Protein AF-A0A1E3SSI9-F1 (afdb_monomer)

Secondary structure (DSSP, 8-state):
--GGG-HHHHHHHHHHHHHHHHHHHHHHHHHHHHHTT-SSEEEEEPTTT-TTEEEEEETTEEEEEEEEETTEEEEEETT-SS-SEEESSHHHHHHHHHHHHHHHHHTT-

Foldseek 3Di:
DPPPDDVVVVVVVVVVVVVVVVVQVVQLVVQLVVLQCDQAWDWDARPVGDPFKIFIDGHSHTQFMWGDDPQWIFTDGPPDPGTLDIGNDPVVSSVSSVVVSVVVVVVPD

Organism: NCBI:txid243061

Radius of gyration: 17.07 Å; Cα contacts (8 Å, |Δi|>4): 163; chains: 1; bounding box: 33×29×57 Å

Nearest PDB structures (foldseek):
  7p0a-assembly1_A  TM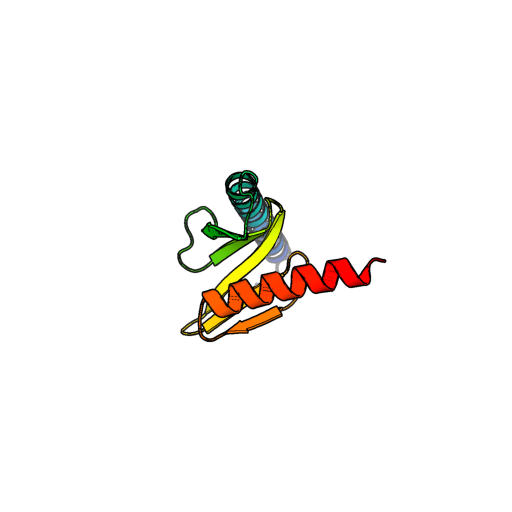=3.088E-01  e=2.433E+00  Mus musculus
  8d5q-assembly1_C  TM=2.724E-01  e=3.159E+00  Mus musculus
  2clz-assembly1_A  TM=3.910E-01  e=8.406E+00  Mus musculus
  3ws3-assembly1_A  TM=3.085E-01  e=5.324E+00  Mus musculus
  6gb6-assembly1_A  TM=2.987E-01  e=4.672E+00  Mus musculus

Structure (mmCIF, N/CA/C/O backbone):
data_AF-A0A1E3SSI9-F1
#
_entry.id   AF-A0A1E3SSI9-F1
#
loop_
_atom_site.group_PDB
_atom_site.id
_atom_site.type_symbol
_atom_site.label_atom_id
_atom_site.label_alt_id
_atom_site.label_comp_id
_atom_site.label_asym_id
_atom_site.label_entity_id
_atom_site.label_seq_id
_atom_site.pdbx_PDB_ins_code
_atom_site.Cartn_x
_atom_site.Cartn_y
_atom_site.Cartn_z
_atom_site.occupancy
_atom_site.B_iso_or_equiv
_atom_site.auth_seq_id
_atom_site.auth_comp_id
_atom_site.auth_asym_id
_atom_site.auth_atom_id
_atom_site.pdbx_PDB_model_num
ATOM 1 N N . MET A 1 1 ? 23.805 -14.390 -35.482 1.00 47.72 1 MET A N 1
ATOM 2 C CA . MET A 1 1 ? 24.040 -13.303 -34.511 1.00 47.72 1 MET A CA 1
ATOM 3 C C . MET A 1 1 ? 22.878 -13.283 -33.541 1.00 47.72 1 MET A C 1
ATOM 5 O 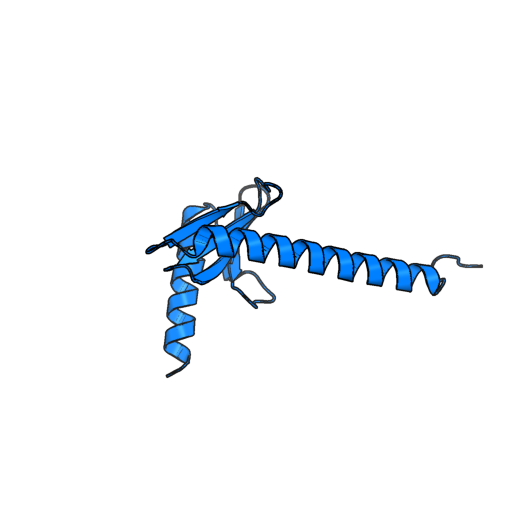O . MET A 1 1 ? 21.742 -13.186 -33.984 1.00 47.72 1 MET A O 1
ATOM 9 N N . ASP A 1 2 ? 23.161 -13.471 -32.257 1.00 48.50 2 ASP A N 1
ATOM 10 C CA . ASP A 1 2 ? 22.158 -13.524 -31.195 1.00 48.50 2 ASP A CA 1
ATOM 11 C C . ASP A 1 2 ? 21.794 -12.086 -30.791 1.00 48.50 2 ASP A C 1
ATOM 13 O O . ASP A 1 2 ? 22.513 -11.424 -30.049 1.00 48.50 2 ASP A O 1
ATOM 17 N N . THR A 1 3 ? 20.698 -11.562 -31.338 1.00 51.16 3 THR A N 1
ATOM 18 C CA . THR A 1 3 ? 20.188 -10.195 -31.105 1.00 51.16 3 THR A CA 1
ATOM 19 C C . THR A 1 3 ? 19.618 -9.986 -29.695 1.00 51.16 3 THR A C 1
ATOM 21 O O . THR A 1 3 ? 19.043 -8.943 -29.396 1.00 51.16 3 THR A O 1
ATOM 24 N N . ARG A 1 4 ? 19.763 -10.970 -28.799 1.00 56.12 4 ARG A N 1
ATOM 25 C CA . ARG A 1 4 ? 19.177 -10.971 -27.449 1.00 56.12 4 ARG A CA 1
ATOM 26 C C . ARG A 1 4 ? 19.960 -10.155 -26.414 1.00 56.12 4 ARG A C 1
ATOM 28 O O . ARG A 1 4 ? 19.469 -10.00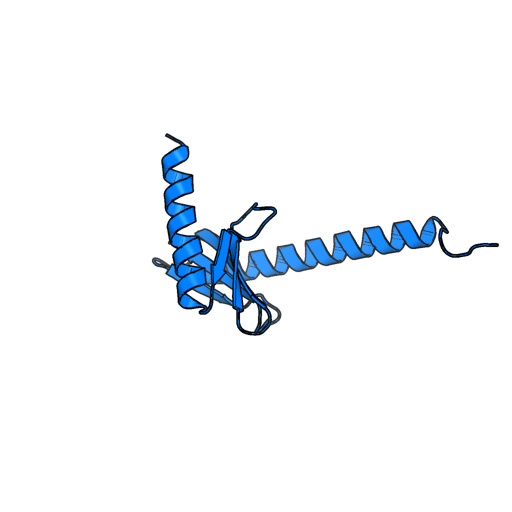4 -25.296 1.00 56.12 4 ARG A O 1
ATOM 35 N N . ARG A 1 5 ? 21.148 -9.639 -26.752 1.00 55.56 5 ARG A N 1
ATOM 36 C CA . ARG A 1 5 ? 22.009 -8.839 -25.857 1.00 55.56 5 ARG A CA 1
ATOM 37 C C . ARG A 1 5 ? 22.693 -7.686 -26.592 1.00 55.56 5 ARG A C 1
ATOM 39 O O . ARG A 1 5 ? 23.916 -7.599 -26.633 1.00 55.56 5 ARG A O 1
ATOM 46 N N . THR A 1 6 ? 21.908 -6.809 -27.202 1.00 63.22 6 THR A N 1
ATOM 47 C CA . THR A 1 6 ? 22.428 -5.509 -27.641 1.00 63.22 6 THR A CA 1
ATOM 48 C C . THR A 1 6 ? 22.410 -4.567 -26.429 1.00 63.22 6 THR A C 1
ATOM 50 O O . THR A 1 6 ? 21.372 -4.521 -25.763 1.00 63.22 6 THR A O 1
ATOM 53 N N . PRO A 1 7 ? 23.496 -3.832 -26.116 1.00 67.88 7 PRO A N 1
ATOM 54 C CA . PRO A 1 7 ? 23.558 -2.906 -24.974 1.00 67.88 7 PRO A CA 1
ATOM 55 C C . PRO A 1 7 ? 22.377 -1.920 -24.928 1.00 67.88 7 PRO A C 1
ATOM 57 O O . PRO A 1 7 ? 21.893 -1.583 -23.851 1.00 67.88 7 PRO A O 1
ATOM 60 N N . ASP A 1 8 ? 21.821 -1.567 -26.086 1.00 80.00 8 ASP A N 1
ATOM 61 C CA . ASP A 1 8 ? 20.631 -0.720 -26.209 1.00 80.00 8 ASP A CA 1
ATOM 62 C C . ASP A 1 8 ? 19.389 -1.309 -25.513 1.00 80.00 8 ASP A C 1
ATOM 64 O O . ASP A 1 8 ? 18.613 -0.581 -24.899 1.00 80.00 8 ASP A O 1
ATOM 68 N N . ILE A 1 9 ? 19.207 -2.635 -25.544 1.00 83.38 9 ILE A N 1
ATOM 69 C CA . ILE A 1 9 ? 18.076 -3.308 -24.883 1.00 83.38 9 ILE A CA 1
ATOM 70 C C . ILE A 1 9 ? 18.232 -3.248 -23.359 1.00 83.38 9 ILE A C 1
ATOM 72 O O . ILE A 1 9 ? 17.239 -3.119 -22.643 1.00 83.38 9 ILE A O 1
ATOM 76 N N . GLU A 1 10 ? 19.457 -3.362 -22.848 1.00 84.62 10 GLU A N 1
ATOM 77 C CA . GLU A 1 10 ? 19.725 -3.274 -21.409 1.00 84.62 10 GLU A CA 1
ATOM 78 C C . GLU A 1 10 ? 19.504 -1.848 -20.898 1.00 84.62 10 GLU A C 1
ATOM 80 O O . GLU A 1 10 ? 18.807 -1.668 -19.900 1.00 84.62 10 GLU A O 1
ATOM 85 N N . VAL A 1 11 ? 19.969 -0.841 -21.645 1.00 87.44 11 VAL A N 1
ATOM 86 C CA . VAL A 1 11 ? 19.725 0.578 -21.342 1.00 87.44 11 VAL A CA 1
ATOM 87 C C . VAL A 1 11 ? 18.228 0.898 -21.338 1.00 87.44 11 VAL A C 1
ATOM 89 O O . VAL A 1 11 ? 17.748 1.545 -20.407 1.00 87.44 11 VAL A O 1
ATOM 92 N N . ILE A 1 12 ? 17.466 0.410 -22.325 1.00 90.00 12 ILE A N 1
ATOM 93 C CA . ILE A 1 12 ? 16.006 0.596 -22.365 1.00 90.00 12 ILE A CA 1
ATOM 94 C C . ILE A 1 12 ? 15.344 -0.058 -21.145 1.00 90.00 12 ILE A C 1
ATOM 96 O O . ILE A 1 12 ? 14.553 0.589 -20.463 1.00 90.00 12 ILE A O 1
ATOM 100 N N . LYS A 1 13 ? 15.699 -1.305 -20.811 1.00 87.75 13 LYS A N 1
ATOM 101 C CA . LYS A 1 13 ? 15.138 -2.011 -19.644 1.00 87.75 13 LYS A CA 1
ATOM 102 C C . LYS A 1 13 ? 15.444 -1.308 -18.324 1.00 87.75 13 LYS A C 1
ATOM 104 O O . LYS A 1 13 ? 14.613 -1.321 -17.412 1.00 87.75 13 LYS A O 1
ATOM 109 N N . ASP A 1 14 ? 16.630 -0.727 -18.193 1.00 90.12 14 ASP A N 1
ATOM 110 C CA . ASP A 1 14 ? 17.001 0.020 -16.997 1.00 90.12 14 ASP A CA 1
ATOM 111 C C . ASP A 1 14 ? 16.262 1.360 -16.923 1.00 90.12 14 ASP A C 1
ATOM 113 O O . ASP A 1 14 ? 15.727 1.694 -15.862 1.00 90.12 14 ASP A O 1
ATOM 117 N N . ALA A 1 15 ? 16.123 2.075 -18.042 1.00 89.88 15 ALA A N 1
ATOM 118 C CA . ALA A 1 15 ? 15.307 3.284 -18.119 1.00 89.88 15 ALA A CA 1
ATOM 119 C C . ALA A 1 15 ? 13.834 3.004 -17.770 1.00 89.88 15 ALA A C 1
ATOM 121 O O . ALA A 1 15 ? 13.243 3.722 -16.964 1.00 89.88 15 ALA A O 1
ATOM 122 N N . GLU A 1 16 ? 13.254 1.920 -18.292 1.00 89.81 16 GLU A N 1
ATOM 123 C CA . GLU A 1 16 ? 11.899 1.473 -17.950 1.00 89.81 16 GLU A CA 1
ATOM 124 C C . GLU A 1 16 ? 11.764 1.149 -16.459 1.00 89.81 16 GLU A C 1
ATOM 126 O O . GLU A 1 16 ? 10.775 1.522 -15.823 1.00 89.81 16 GLU A O 1
ATOM 131 N N . ARG A 1 17 ? 12.768 0.493 -15.863 1.00 86.25 17 ARG A N 1
ATOM 132 C CA . ARG A 1 17 ? 12.775 0.175 -14.430 1.00 86.25 17 ARG A CA 1
ATOM 133 C C . ARG A 1 17 ? 12.828 1.432 -13.569 1.00 86.25 17 ARG A C 1
ATOM 135 O O . ARG A 1 17 ? 12.131 1.493 -12.556 1.00 86.25 17 ARG A O 1
ATOM 142 N N . ILE A 1 18 ? 13.646 2.411 -13.950 1.00 90.56 18 ILE A N 1
ATOM 143 C CA . ILE A 1 18 ? 13.727 3.706 -13.266 1.00 90.56 18 ILE A CA 1
ATOM 144 C C . ILE A 1 18 ? 12.392 4.434 -13.395 1.00 90.56 18 ILE A C 1
ATOM 146 O O . ILE A 1 18 ? 11.820 4.828 -12.382 1.00 90.56 18 ILE A O 1
ATOM 150 N N . LEU A 1 19 ? 11.845 4.530 -14.608 1.00 89.69 19 LEU A N 1
ATOM 151 C CA . LEU A 1 19 ? 10.563 5.182 -14.854 1.00 89.69 19 LEU A CA 1
ATOM 152 C C . LEU A 1 19 ? 9.437 4.540 -14.037 1.00 89.69 19 LEU A C 1
ATOM 154 O O . LEU A 1 19 ? 8.630 5.243 -13.433 1.00 89.69 19 LEU A O 1
ATOM 158 N N . TYR A 1 20 ? 9.400 3.209 -13.973 1.00 82.88 20 TYR A N 1
ATOM 159 C CA . TYR A 1 20 ? 8.423 2.484 -13.168 1.00 82.88 20 TYR A CA 1
ATOM 160 C C . TYR A 1 20 ? 8.570 2.793 -11.671 1.00 82.88 20 TYR A C 1
ATOM 162 O O . TYR A 1 20 ? 7.568 3.024 -10.996 1.00 82.88 20 TYR A O 1
ATOM 170 N N . ARG A 1 21 ? 9.804 2.838 -11.152 1.00 83.56 21 ARG A N 1
ATOM 171 C CA . ARG A 1 21 ? 10.084 3.189 -9.749 1.00 83.56 21 ARG A CA 1
ATOM 172 C C . ARG A 1 21 ? 9.701 4.626 -9.419 1.00 83.56 21 ARG A C 1
ATOM 174 O O . ARG A 1 21 ? 9.077 4.854 -8.392 1.00 83.56 21 ARG A O 1
ATOM 181 N N . GLU A 1 22 ? 10.024 5.579 -10.284 1.00 88.06 22 GLU A N 1
ATOM 182 C CA . GLU A 1 22 ? 9.683 6.986 -10.060 1.00 88.06 22 GLU A CA 1
ATOM 183 C C . GLU A 1 22 ? 8.178 7.221 -10.150 1.00 88.06 22 GLU A C 1
ATOM 185 O O . GLU A 1 22 ? 7.595 7.901 -9.307 1.00 88.06 22 GLU A O 1
ATOM 190 N N . LYS A 1 23 ? 7.516 6.578 -11.117 1.00 86.06 23 LYS A N 1
ATOM 191 C CA . LYS A 1 23 ? 6.056 6.581 -11.198 1.00 86.06 23 LYS A CA 1
ATOM 192 C C . LYS A 1 23 ? 5.441 6.031 -9.912 1.00 86.06 23 LYS A C 1
ATOM 194 O O . LYS A 1 23 ? 4.525 6.638 -9.366 1.00 86.06 23 LYS A O 1
ATOM 199 N N . TRP A 1 24 ? 5.972 4.918 -9.412 1.00 82.50 24 TRP A N 1
ATOM 200 C CA . TRP A 1 24 ? 5.547 4.321 -8.152 1.00 82.50 24 TRP A CA 1
ATOM 201 C C . TRP A 1 24 ? 5.737 5.267 -6.959 1.00 82.50 24 TRP A C 1
ATOM 203 O O . TRP A 1 24 ? 4.800 5.476 -6.193 1.00 82.50 24 TRP A O 1
ATOM 213 N N . ARG A 1 25 ? 6.904 5.911 -6.853 1.00 83.69 25 ARG A N 1
ATOM 214 C CA . ARG A 1 25 ? 7.216 6.884 -5.798 1.00 83.69 25 ARG A CA 1
ATOM 215 C C . ARG A 1 25 ? 6.223 8.047 -5.772 1.00 83.69 25 ARG A C 1
ATOM 217 O O . ARG A 1 25 ? 5.677 8.359 -4.721 1.00 83.69 25 ARG A O 1
ATOM 224 N N . ILE A 1 26 ? 5.909 8.630 -6.930 1.00 87.44 26 ILE A N 1
ATOM 225 C CA . ILE A 1 26 ? 4.914 9.712 -7.042 1.00 87.44 26 ILE A CA 1
ATOM 226 C C . ILE A 1 26 ? 3.532 9.247 -6.559 1.00 87.44 26 ILE A C 1
ATOM 228 O O . ILE A 1 26 ? 2.767 10.014 -5.971 1.00 87.44 26 ILE A O 1
ATOM 232 N N . HIS A 1 27 ? 3.176 7.995 -6.833 1.00 85.69 27 HIS A N 1
ATOM 233 C CA . HIS A 1 27 ? 1.899 7.422 -6.424 1.00 85.69 27 HIS A CA 1
ATOM 234 C C . HIS A 1 27 ? 1.821 7.208 -4.907 1.00 85.69 27 HIS A C 1
ATOM 236 O O . HIS A 1 27 ? 0.797 7.530 -4.300 1.00 85.69 27 HIS A O 1
ATOM 242 N N . GLU A 1 28 ? 2.907 6.739 -4.291 1.00 83.25 28 GLU A N 1
ATOM 243 C CA . GLU A 1 28 ? 3.028 6.627 -2.834 1.00 83.25 28 GLU A CA 1
ATOM 244 C C . GLU A 1 28 ? 2.997 7.998 -2.152 1.00 83.25 28 GLU A C 1
ATOM 246 O O . GLU A 1 28 ? 2.271 8.170 -1.176 1.00 83.25 28 GLU A O 1
ATOM 251 N N . GLU A 1 29 ? 3.706 8.995 -2.689 1.00 88.56 29 GLU A N 1
ATOM 252 C CA . GLU A 1 29 ? 3.715 10.364 -2.156 1.00 88.56 29 GLU A CA 1
ATOM 253 C C . GLU A 1 29 ? 2.308 10.981 -2.160 1.00 88.56 29 GLU A C 1
ATOM 255 O O . GLU A 1 29 ? 1.877 11.565 -1.165 1.00 88.56 29 GLU A O 1
ATOM 260 N N . ARG A 1 30 ? 1.537 10.801 -3.240 1.00 89.38 30 ARG A N 1
ATOM 261 C CA . ARG A 1 30 ? 0.142 11.274 -3.308 1.00 89.38 30 ARG A CA 1
ATOM 262 C C . ARG A 1 30 ? -0.765 10.567 -2.305 1.00 89.38 30 ARG A C 1
ATOM 264 O O . ARG A 1 30 ? -1.595 11.215 -1.671 1.00 89.38 30 ARG A O 1
ATOM 271 N N . ALA A 1 31 ? -0.617 9.253 -2.152 1.00 89.12 31 ALA A N 1
ATOM 272 C CA . ALA A 1 31 ? -1.364 8.496 -1.153 1.00 89.12 31 ALA A CA 1
ATOM 273 C C . ALA A 1 31 ? -1.004 8.949 0.274 1.00 89.12 31 ALA A C 1
ATOM 275 O O . ALA A 1 31 ? -1.888 9.134 1.109 1.00 89.12 31 ALA A O 1
ATOM 276 N N . ALA A 1 32 ? 0.279 9.212 0.538 1.00 89.38 32 ALA A N 1
ATOM 277 C CA . ALA A 1 32 ? 0.745 9.752 1.809 1.00 89.38 32 ALA A CA 1
ATOM 278 C C . ALA A 1 32 ? 0.142 11.136 2.096 1.00 89.38 32 ALA A C 1
ATOM 280 O O . ALA A 1 32 ? -0.349 11.367 3.196 1.00 89.38 32 ALA A O 1
ATOM 281 N N . GLN A 1 33 ? 0.095 12.032 1.106 1.00 91.81 33 GLN A N 1
ATOM 282 C CA . GLN A 1 33 ? -0.528 13.356 1.247 1.00 91.81 33 GLN A CA 1
ATOM 283 C C . GLN A 1 33 ? -2.014 13.273 1.624 1.00 91.81 33 GLN A C 1
ATOM 285 O O . GLN A 1 33 ? -2.478 14.029 2.477 1.00 91.81 33 GLN A O 1
ATOM 290 N N . GLN A 1 34 ? -2.760 12.335 1.030 1.00 90.06 34 GLN A N 1
ATOM 291 C CA . GLN A 1 34 ? -4.164 12.101 1.391 1.00 90.06 34 GLN A CA 1
ATOM 292 C C . GLN A 1 34 ? -4.308 11.620 2.838 1.00 90.06 34 GLN A C 1
ATOM 294 O O . GLN A 1 34 ? -5.243 12.011 3.534 1.00 90.06 34 GLN A O 1
ATOM 299 N N . LEU A 1 35 ? -3.372 10.790 3.297 1.00 92.12 35 LEU A N 1
ATOM 300 C CA . LEU A 1 35 ? -3.395 10.214 4.636 1.00 92.12 35 LEU A CA 1
ATOM 301 C C . LEU A 1 35 ? -2.813 11.140 5.711 1.00 92.12 35 LEU A C 1
ATOM 303 O O . LEU A 1 35 ? -3.144 10.956 6.877 1.00 92.12 35 LEU A O 1
ATOM 307 N N . ALA A 1 36 ? -2.016 12.149 5.352 1.00 91.81 36 ALA A N 1
ATOM 308 C CA . ALA A 1 36 ? -1.294 13.019 6.287 1.00 91.81 36 ALA A CA 1
ATOM 309 C C . ALA A 1 36 ? -2.187 13.707 7.338 1.00 91.81 36 ALA A C 1
ATOM 311 O O . ALA A 1 36 ? -1.735 14.006 8.437 1.00 91.81 36 ALA A O 1
ATOM 312 N N . HIS A 1 37 ? -3.463 13.926 7.016 1.00 91.38 37 HIS A N 1
ATOM 313 C CA . HIS A 1 37 ? -4.430 14.614 7.878 1.00 91.38 37 HIS A CA 1
ATOM 314 C C . HIS A 1 37 ? -5.212 13.662 8.798 1.00 91.38 37 HIS A C 1
ATOM 316 O O . HIS A 1 37 ? -6.129 14.084 9.500 1.00 91.38 37 HIS A O 1
ATOM 322 N N . THR A 1 38 ? -4.898 12.366 8.773 1.00 92.75 38 THR A N 1
ATOM 323 C CA . THR A 1 38 ? -5.607 11.351 9.559 1.00 92.75 38 THR A CA 1
ATOM 324 C C . THR A 1 38 ? -4.996 11.211 10.951 1.00 92.75 38 THR A C 1
ATOM 326 O O . THR A 1 38 ? -3.781 11.169 11.117 1.00 92.75 38 THR A O 1
ATOM 329 N N . SER A 1 39 ? -5.844 11.123 11.974 1.00 89.50 39 SER A N 1
ATOM 330 C CA . SER A 1 39 ? -5.443 10.994 13.385 1.00 89.50 39 SER A CA 1
ATOM 331 C C . SER A 1 39 ? -5.548 9.561 13.918 1.00 89.50 39 SER A C 1
ATOM 333 O O . SER A 1 39 ? -5.433 9.328 15.118 1.00 89.50 39 SER A O 1
ATOM 335 N N . SER A 1 40 ? -5.819 8.599 13.039 1.00 92.06 40 SER A N 1
ATOM 336 C CA . SER A 1 40 ? -6.032 7.195 13.379 1.00 92.06 40 SER A CA 1
ATOM 337 C C . SER A 1 40 ? -5.557 6.291 12.240 1.00 92.06 40 SER A C 1
ATOM 339 O O . SER A 1 40 ? -4.939 6.751 11.279 1.00 92.06 40 SER A O 1
ATOM 341 N N . LEU A 1 41 ? -5.792 4.985 12.372 1.00 93.06 41 LEU A N 1
ATOM 342 C CA . LEU A 1 41 ? -5.509 4.019 11.319 1.00 93.06 41 LEU A CA 1
ATOM 343 C C . LEU A 1 41 ? -6.387 4.310 10.096 1.00 93.06 41 LEU A C 1
ATOM 345 O O . LEU A 1 41 ? -7.611 4.200 10.167 1.00 93.06 41 LEU A O 1
ATOM 349 N N . ALA A 1 42 ? -5.751 4.637 8.978 1.00 94.62 42 ALA A N 1
ATOM 350 C CA . ALA A 1 42 ? -6.422 4.983 7.736 1.00 94.62 42 ALA A CA 1
ATOM 351 C C . ALA A 1 42 ? -5.722 4.342 6.538 1.00 94.62 42 ALA A C 1
ATOM 353 O O . ALA A 1 42 ? -4.554 3.950 6.601 1.00 94.62 42 ALA A O 1
ATOM 354 N N . TRP A 1 43 ? -6.445 4.225 5.429 1.00 93.75 43 TRP A N 1
ATOM 355 C CA . TRP A 1 43 ? -5.897 3.721 4.179 1.00 93.75 43 TRP A CA 1
ATOM 356 C C . TRP A 1 43 ? -6.514 4.427 2.980 1.00 93.75 43 TRP A C 1
ATOM 358 O O . TRP A 1 43 ? -7.641 4.918 3.036 1.00 93.75 43 TRP A O 1
ATOM 368 N N . THR A 1 44 ? -5.765 4.453 1.885 1.00 91.69 4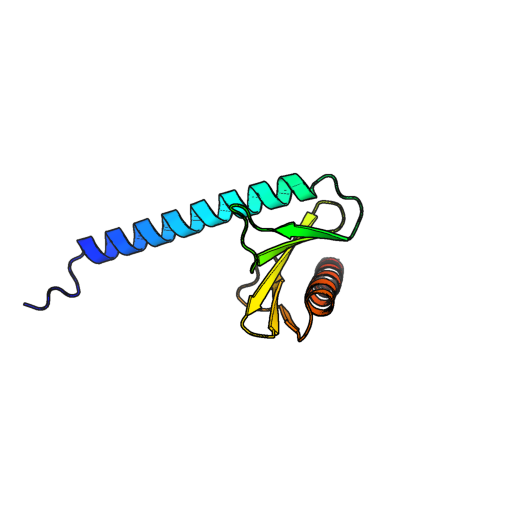4 THR A N 1
ATOM 369 C CA . THR A 1 44 ? -6.233 4.949 0.592 1.00 91.69 44 THR A CA 1
ATOM 370 C C . THR A 1 44 ? -5.717 4.058 -0.525 1.00 91.69 44 THR A C 1
ATOM 372 O O . THR A 1 44 ? -4.707 3.366 -0.375 1.00 91.69 44 THR A O 1
ATOM 375 N N . ARG A 1 45 ? -6.402 4.077 -1.663 1.00 88.19 45 ARG A N 1
ATOM 376 C CA . ARG A 1 45 ? -5.938 3.388 -2.864 1.00 88.19 45 ARG A CA 1
ATOM 377 C C . ARG A 1 45 ? -4.708 4.090 -3.409 1.00 88.19 45 ARG A C 1
ATOM 379 O O . ARG A 1 45 ? -4.597 5.314 -3.372 1.00 88.19 45 ARG A O 1
ATOM 386 N N . LEU A 1 46 ? -3.796 3.308 -3.969 1.00 83.12 46 LEU A N 1
ATOM 387 C CA . LEU A 1 46 ? -2.720 3.887 -4.758 1.00 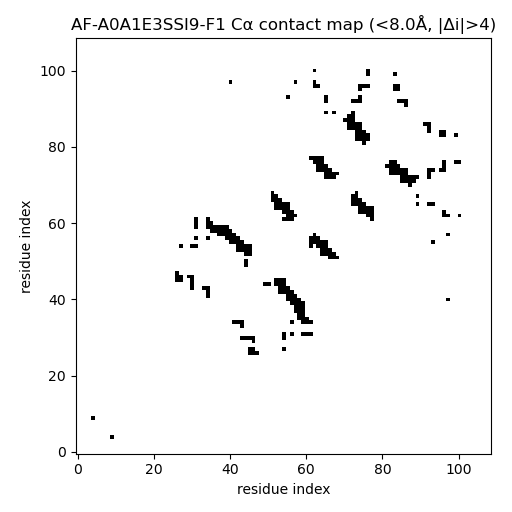83.12 46 LEU A CA 1
ATOM 388 C C . LEU A 1 46 ? -3.317 4.585 -5.992 1.00 83.12 46 LEU A C 1
ATOM 390 O O . LEU A 1 46 ? -4.158 3.990 -6.659 1.00 83.12 46 LEU A O 1
ATOM 394 N N . VAL A 1 47 ? -2.882 5.812 -6.296 1.00 63.25 47 VAL A N 1
ATOM 395 C CA . VAL A 1 47 ? -3.327 6.592 -7.468 1.00 63.25 47 VAL A CA 1
ATOM 396 C C . VAL A 1 47 ? -2.318 6.429 -8.608 1.00 63.25 47 VAL A C 1
ATOM 398 O O . VAL A 1 47 ? -1.150 6.642 -8.333 1.00 63.25 47 VAL A O 1
ATOM 401 N N . PRO A 1 48 ? -2.707 6.172 -9.874 1.00 64.31 48 PRO A N 1
ATOM 402 C CA . PRO A 1 48 ? -4.076 6.008 -10.337 1.00 64.31 48 PRO A CA 1
ATOM 403 C C . PRO A 1 48 ? -4.705 4.766 -9.716 1.00 64.31 48 PRO A C 1
ATOM 405 O O . PRO A 1 48 ? -4.015 3.776 -9.483 1.00 64.31 48 PRO A O 1
ATOM 408 N N . ASP A 1 49 ? -6.005 4.886 -9.443 1.00 63.69 49 ASP A N 1
ATOM 409 C CA . ASP A 1 49 ? -6.773 4.043 -8.529 1.00 63.69 49 ASP A CA 1
ATOM 410 C C . ASP A 1 49 ? -6.547 2.547 -8.801 1.00 63.69 49 ASP A C 1
ATOM 412 O O . ASP A 1 49 ? -7.101 1.961 -9.732 1.00 63.69 49 ASP A O 1
ATOM 416 N N . SER A 1 50 ? -5.688 1.919 -7.999 1.00 66.50 50 SER A N 1
ATOM 417 C CA . SER A 1 50 ? -5.465 0.479 -8.046 1.00 66.50 50 SER A CA 1
ATOM 418 C C . SER A 1 50 ? -6.472 -0.195 -7.116 1.00 66.50 50 SER A C 1
ATOM 420 O O . SER A 1 50 ? -6.363 -0.043 -5.897 1.00 66.50 50 SER A O 1
ATOM 422 N N . PRO A 1 51 ? -7.422 -1.010 -7.618 1.00 64.50 51 PRO A N 1
ATOM 423 C CA . PRO A 1 51 ? -8.343 -1.748 -6.748 1.00 64.50 51 PRO A CA 1
ATOM 424 C C . PRO A 1 51 ? -7.620 -2.825 -5.923 1.00 64.50 51 PRO A C 1
ATOM 426 O O . PRO A 1 51 ? -8.211 -3.457 -5.047 1.00 64.50 51 PRO A O 1
ATOM 429 N N . VAL A 1 52 ? -6.341 -3.057 -6.227 1.00 80.19 52 VAL A N 1
ATOM 430 C CA . VAL A 1 52 ? -5.527 -4.138 -5.691 1.00 80.19 52 VAL A CA 1
ATOM 431 C C . VAL A 1 52 ? -4.615 -3.645 -4.571 1.00 80.19 52 VAL A C 1
ATOM 433 O O . VAL A 1 52 ? -4.259 -4.454 -3.722 1.00 80.19 52 VAL A O 1
ATOM 436 N N . ILE A 1 53 ? -4.238 -2.361 -4.538 1.00 84.94 53 ILE A N 1
ATOM 437 C CA . ILE A 1 53 ? -3.199 -1.845 -3.633 1.00 84.94 53 ILE A CA 1
ATOM 438 C C . ILE A 1 53 ? -3.744 -0.703 -2.782 1.00 84.94 53 ILE A C 1
ATOM 440 O O . ILE A 1 53 ? -4.221 0.303 -3.305 1.00 84.94 53 ILE A O 1
ATOM 444 N N . GLN A 1 54 ? -3.638 -0.873 -1.467 1.00 90.69 54 GLN A N 1
ATOM 445 C CA . GLN A 1 54 ? -4.012 0.110 -0.457 1.00 90.69 54 GLN A CA 1
ATOM 446 C C . GLN A 1 54 ? -2.761 0.544 0.307 1.00 90.69 54 GLN A C 1
ATOM 448 O O . GLN A 1 54 ? -2.054 -0.305 0.846 1.00 90.69 54 GLN A O 1
ATOM 453 N N . VAL A 1 55 ? -2.501 1.844 0.376 1.00 92.12 55 VAL A N 1
ATOM 454 C CA . VAL A 1 55 ? -1.480 2.439 1.247 1.00 92.12 55 VAL A CA 1
ATOM 455 C C . VAL A 1 55 ? -2.101 2.655 2.620 1.00 92.12 55 VAL A C 1
ATOM 457 O O . VAL A 1 55 ? -3.227 3.140 2.709 1.00 92.12 55 VAL A O 1
ATOM 460 N N . VAL A 1 56 ? -1.390 2.274 3.679 1.00 93.94 56 VAL A N 1
ATOM 461 C CA . VAL A 1 56 ? -1.882 2.295 5.062 1.00 93.94 56 VAL A CA 1
ATOM 462 C C . VAL A 1 56 ? -1.037 3.251 5.892 1.00 93.94 56 VAL A C 1
ATOM 464 O O . VAL A 1 56 ? 0.194 3.214 5.827 1.00 93.94 56 VAL A O 1
ATOM 467 N N . ALA A 1 57 ? -1.695 4.069 6.707 1.00 94.19 57 ALA A N 1
ATOM 468 C CA . ALA A 1 57 ? -1.064 5.003 7.625 1.00 94.19 57 ALA A CA 1
ATOM 469 C C . ALA A 1 57 ? -1.658 4.920 9.034 1.00 94.19 57 ALA A C 1
ATOM 471 O O . ALA A 1 57 ? -2.813 4.535 9.223 1.00 94.19 57 ALA A O 1
ATOM 472 N N . ILE A 1 58 ? -0.859 5.322 10.018 1.00 94.25 58 ILE A N 1
ATOM 473 C CA . ILE A 1 58 ? -1.281 5.583 11.395 1.00 94.25 58 ILE A CA 1
ATOM 474 C C . ILE A 1 58 ? -0.866 7.011 11.726 1.00 94.25 58 ILE A C 1
ATOM 476 O O . ILE A 1 58 ? 0.303 7.356 11.569 1.00 94.25 58 ILE A O 1
ATOM 480 N N . ASN A 1 59 ? -1.807 7.827 12.208 1.00 92.12 59 ASN A N 1
ATOM 481 C CA . ASN A 1 59 ? -1.549 9.214 12.616 1.00 92.12 59 ASN A CA 1
ATOM 482 C C . ASN A 1 59 ? -0.839 10.026 11.513 1.00 92.12 59 ASN A C 1
ATOM 484 O O . ASN A 1 59 ? 0.139 10.723 11.773 1.00 92.12 59 ASN A O 1
ATOM 488 N N . GLY A 1 60 ? -1.266 9.849 10.261 1.00 89.75 60 GLY A N 1
ATOM 489 C CA . GLY A 1 60 ? -0.675 10.518 9.102 1.00 89.75 60 GLY A CA 1
ATOM 490 C C . GLY A 1 60 ? 0.652 9.944 8.600 1.00 89.75 60 GLY A C 1
ATOM 491 O O . GLY A 1 60 ? 1.075 10.295 7.501 1.00 89.75 60 GLY A O 1
ATOM 492 N N . ALA A 1 61 ? 1.289 9.026 9.332 1.00 91.31 61 ALA A N 1
ATOM 493 C CA . ALA A 1 61 ? 2.527 8.375 8.913 1.00 91.31 61 ALA A CA 1
ATOM 494 C C . ALA A 1 61 ? 2.241 7.062 8.176 1.00 91.31 61 ALA A C 1
ATOM 496 O O . ALA A 1 61 ? 1.594 6.164 8.718 1.00 91.31 61 ALA A O 1
ATOM 497 N N . VAL A 1 62 ? 2.741 6.924 6.945 1.00 92.81 62 VAL A N 1
ATOM 498 C CA . VAL A 1 62 ? 2.620 5.681 6.168 1.00 92.81 62 VAL A CA 1
ATOM 499 C C . VAL A 1 62 ? 3.421 4.569 6.843 1.00 92.81 62 VAL A C 1
ATOM 501 O O . VAL A 1 62 ? 4.613 4.717 7.097 1.00 92.81 62 VAL A O 1
ATOM 504 N N . ILE A 1 63 ? 2.762 3.439 7.100 1.00 93.00 63 ILE A N 1
ATOM 505 C CA . ILE A 1 63 ? 3.362 2.259 7.743 1.00 93.00 63 ILE A CA 1
ATOM 506 C C . ILE A 1 63 ? 3.592 1.106 6.764 1.00 93.00 63 ILE A C 1
ATOM 508 O O . ILE A 1 63 ? 4.378 0.196 7.031 1.00 93.00 63 ILE A O 1
ATOM 512 N N . GLY A 1 64 ? 2.941 1.145 5.602 1.00 93.12 64 GLY A N 1
ATOM 513 C CA . GLY A 1 64 ? 3.138 0.162 4.549 1.00 93.12 64 GLY A CA 1
ATOM 514 C C . GLY A 1 64 ? 1.997 0.151 3.550 1.00 93.12 64 GLY A C 1
ATOM 515 O O . GLY A 1 64 ? 1.231 1.106 3.423 1.00 93.12 64 GLY A O 1
ATOM 516 N N . GLN A 1 65 ? 1.876 -0.969 2.857 1.00 92.94 65 GLN A N 1
ATOM 517 C CA . GLN A 1 65 ? 0.820 -1.209 1.891 1.00 92.94 65 GLN A CA 1
ATOM 518 C C . GLN A 1 65 ? 0.265 -2.621 2.007 1.00 92.94 65 GLN A C 1
ATOM 520 O O . GLN A 1 65 ? 0.957 -3.559 2.409 1.00 92.94 65 GLN A O 1
ATOM 525 N N . VAL A 1 66 ? -0.984 -2.779 1.587 1.00 93.75 66 VAL A N 1
ATOM 526 C CA . VAL A 1 66 ? -1.631 -4.073 1.433 1.00 93.75 66 VAL A CA 1
ATOM 527 C C . VAL A 1 66 ? -2.002 -4.273 -0.027 1.00 93.75 66 VAL A C 1
ATOM 529 O O . VAL A 1 66 ? -2.692 -3.450 -0.627 1.00 93.75 66 VAL A O 1
ATOM 532 N N . ARG A 1 67 ? -1.575 -5.401 -0.591 1.00 92.38 67 ARG A N 1
ATOM 533 C CA . ARG A 1 67 ? -1.884 -5.813 -1.957 1.00 92.38 67 ARG A CA 1
ATOM 534 C C . ARG A 1 67 ? -2.759 -7.059 -1.966 1.00 92.38 67 ARG A C 1
ATOM 536 O O . ARG A 1 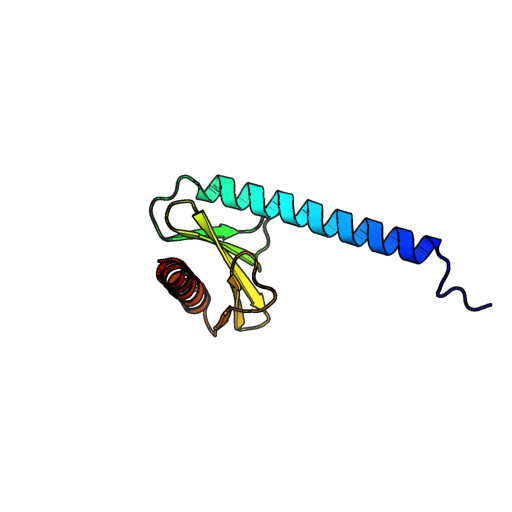67 ? -2.387 -8.082 -1.396 1.00 92.38 67 ARG A O 1
ATOM 543 N N . ARG A 1 68 ? -3.875 -7.029 -2.688 1.00 90.69 68 ARG A N 1
ATOM 544 C CA . ARG A 1 68 ? -4.651 -8.236 -2.983 1.00 90.69 68 ARG A CA 1
ATOM 545 C C . ARG A 1 68 ? -3.903 -9.110 -3.991 1.00 90.69 68 ARG A C 1
ATOM 547 O O . ARG A 1 68 ? -3.501 -8.656 -5.056 1.00 90.69 68 ARG A O 1
ATOM 554 N N . HIS A 1 69 ? -3.745 -10.387 -3.684 1.00 89.06 69 HIS A N 1
ATOM 555 C CA . HIS A 1 69 ? -3.200 -11.384 -4.594 1.00 89.06 69 HIS A CA 1
ATOM 556 C C . HIS A 1 69 ? -4.113 -12.609 -4.583 1.00 89.06 69 HIS A C 1
ATOM 558 O O . HIS A 1 69 ? -4.176 -13.350 -3.603 1.00 89.06 69 HIS A O 1
ATOM 564 N N . ARG A 1 70 ? -4.856 -12.814 -5.679 1.00 88.62 70 ARG A N 1
ATOM 565 C CA . ARG A 1 70 ? -5.938 -13.810 -5.762 1.00 88.62 70 ARG A CA 1
ATOM 566 C C . ARG A 1 70 ? -6.977 -13.591 -4.642 1.00 88.62 70 ARG A C 1
ATOM 568 O O . ARG A 1 70 ? -7.631 -12.546 -4.589 1.00 88.62 70 ARG A O 1
ATOM 575 N N . THR A 1 71 ? -7.128 -14.566 -3.751 1.00 90.56 71 THR A N 1
ATOM 576 C CA . THR A 1 71 ? -8.030 -14.549 -2.589 1.00 90.56 71 THR A CA 1
ATOM 577 C C . THR A 1 71 ? -7.356 -14.046 -1.312 1.00 90.56 71 THR A C 1
ATOM 579 O O . THR A 1 71 ? -7.990 -14.008 -0.263 1.00 90.56 71 THR A O 1
ATOM 582 N N . ARG A 1 72 ? -6.077 -13.670 -1.386 1.00 92.94 72 ARG A N 1
ATOM 583 C CA . ARG A 1 72 ? -5.239 -13.322 -0.241 1.00 92.94 72 ARG A CA 1
ATOM 584 C C . ARG A 1 72 ? -4.857 -11.846 -0.254 1.00 92.94 72 ARG A C 1
ATOM 586 O O . ARG A 1 72 ? -4.931 -11.181 -1.289 1.00 92.94 72 ARG A O 1
ATOM 593 N N . TRP A 1 73 ? -4.437 -11.345 0.897 1.00 94.69 73 TRP A N 1
ATOM 594 C CA . TRP A 1 73 ? -3.996 -9.975 1.118 1.00 94.69 73 TRP A CA 1
ATOM 595 C C . TRP A 1 73 ? -2.591 -9.990 1.700 1.00 94.69 73 TRP A C 1
ATOM 597 O O . TRP A 1 73 ? -2.365 -10.507 2.788 1.00 94.69 73 TRP A O 1
ATOM 607 N N . ILE A 1 74 ? -1.653 -9.422 0.953 1.00 94.25 74 ILE A N 1
ATOM 60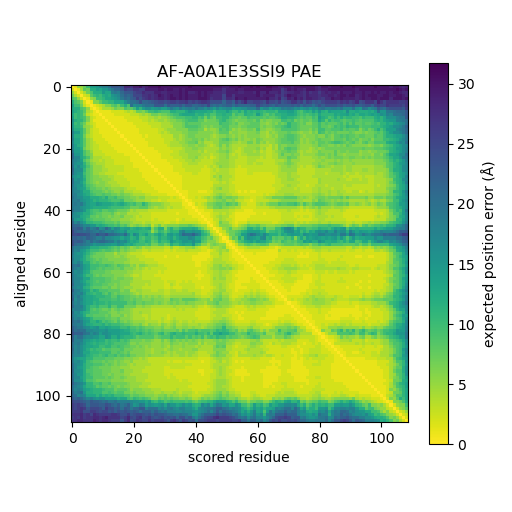8 C CA . ILE A 1 74 ? -0.236 -9.385 1.290 1.00 94.25 74 ILE A CA 1
ATOM 609 C C . ILE A 1 74 ? 0.076 -8.011 1.870 1.00 94.25 74 ILE A C 1
ATOM 611 O O . ILE A 1 74 ? -0.076 -7.007 1.175 1.00 94.25 74 ILE A O 1
ATOM 615 N N . ALA A 1 75 ? 0.520 -7.973 3.120 1.00 94.50 75 ALA A N 1
ATOM 616 C CA . ALA A 1 75 ? 1.020 -6.779 3.785 1.00 94.50 75 ALA A CA 1
ATOM 617 C C . ALA A 1 75 ? 2.522 -6.614 3.531 1.00 94.50 75 ALA A C 1
ATOM 619 O O . ALA A 1 75 ? 3.289 -7.562 3.691 1.00 94.50 75 ALA A O 1
ATOM 620 N N . THR A 1 76 ? 2.965 -5.410 3.187 1.00 93.62 76 THR A N 1
ATOM 621 C CA . THR A 1 76 ? 4.382 -5.061 3.024 1.00 93.62 76 THR A CA 1
ATOM 622 C C . THR A 1 76 ? 4.657 -3.759 3.763 1.00 93.62 76 THR A C 1
ATOM 624 O O . THR A 1 76 ? 4.022 -2.746 3.477 1.00 93.62 76 THR A O 1
ATOM 627 N N . GLY A 1 77 ? 5.573 -3.794 4.731 1.00 91.44 77 GLY A N 1
ATOM 628 C CA . GLY A 1 77 ? 5.964 -2.616 5.504 1.00 91.44 77 GLY A CA 1
ATOM 629 C C . GLY A 1 77 ? 6.804 -1.638 4.682 1.00 91.44 77 GLY A C 1
ATOM 630 O O . GLY A 1 77 ? 7.435 -2.021 3.693 1.00 91.44 77 GLY A O 1
ATOM 631 N N . VAL A 1 78 ? 6.838 -0.372 5.102 1.00 87.88 78 VAL A N 1
ATOM 632 C CA . VAL A 1 78 ? 7.733 0.631 4.499 1.00 87.88 78 VAL A CA 1
ATOM 633 C C . VAL A 1 78 ? 9.189 0.171 4.610 1.00 87.88 78 VAL A C 1
ATOM 635 O O . VAL A 1 78 ? 9.640 -0.256 5.670 1.00 87.88 78 VAL A O 1
ATOM 638 N N . GLY A 1 79 ? 9.927 0.243 3.499 1.00 80.44 79 GLY A N 1
ATOM 639 C CA . GLY A 1 79 ? 11.347 -0.124 3.441 1.00 80.44 79 GLY A CA 1
ATOM 640 C C . GLY A 1 79 ? 11.639 -1.628 3.509 1.00 80.44 79 GLY A C 1
ATOM 641 O O . GLY A 1 79 ? 12.802 -2.021 3.431 1.00 80.44 79 GLY A O 1
ATOM 642 N N . GLN A 1 80 ? 10.616 -2.481 3.616 1.00 78.44 80 GLN A N 1
ATOM 643 C CA . GLN A 1 80 ? 10.797 -3.928 3.682 1.00 78.44 80 GLN A CA 1
ATOM 644 C C . GLN A 1 80 ? 10.983 -4.536 2.288 1.00 78.44 80 GLN A C 1
ATOM 646 O O . GLN A 1 80 ? 10.268 -4.208 1.341 1.00 78.44 80 GLN A O 1
ATOM 651 N N . ARG A 1 81 ? 11.929 -5.479 2.163 1.00 72.94 81 ARG A N 1
ATOM 652 C CA . ARG A 1 81 ? 12.126 -6.259 0.924 1.00 72.94 81 ARG A CA 1
ATOM 653 C C . ARG A 1 81 ? 11.098 -7.382 0.745 1.00 72.94 81 ARG A C 1
ATOM 655 O O . ARG A 1 81 ? 11.002 -7.926 -0.351 1.00 72.94 81 ARG A O 1
ATOM 662 N N . GLY A 1 82 ? 10.358 -7.740 1.794 1.00 82.75 82 GLY A N 1
ATOM 663 C CA . GLY A 1 82 ? 9.444 -8.882 1.803 1.00 82.75 82 GLY A CA 1
ATOM 664 C C . GLY A 1 82 ? 8.108 -8.595 2.491 1.00 82.75 82 GLY A C 1
ATOM 665 O O . GLY A 1 82 ? 7.933 -7.538 3.104 1.00 82.75 82 GLY A O 1
ATOM 666 N N . PRO A 1 83 ? 7.141 -9.520 2.365 1.00 89.31 83 PRO A N 1
ATOM 667 C CA . PRO A 1 83 ? 5.854 -9.390 3.023 1.00 89.31 83 PRO A CA 1
ATOM 668 C C . PRO A 1 83 ? 5.998 -9.538 4.540 1.00 89.31 83 PRO A C 1
ATOM 670 O O . PRO A 1 83 ? 6.684 -10.433 5.022 1.00 89.31 83 PRO A O 1
ATOM 673 N N . VAL A 1 84 ? 5.302 -8.674 5.274 1.00 89.69 84 VAL A N 1
ATOM 674 C CA . VAL A 1 84 ? 5.150 -8.756 6.734 1.00 89.69 84 VAL A CA 1
ATOM 675 C C . VAL A 1 84 ? 4.105 -9.811 7.090 1.00 89.69 84 VAL A C 1
ATOM 677 O O . VAL A 1 84 ? 4.244 -10.522 8.078 1.00 89.69 84 VAL A O 1
ATOM 680 N N . ALA A 1 85 ? 3.062 -9.945 6.266 1.00 92.69 85 ALA A N 1
ATOM 681 C CA . ALA A 1 85 ? 2.043 -10.969 6.443 1.00 92.69 85 ALA A CA 1
ATOM 682 C C . ALA A 1 85 ? 1.360 -11.336 5.121 1.00 92.69 85 ALA A C 1
ATOM 684 O O . ALA A 1 85 ? 1.266 -10.525 4.196 1.00 92.69 85 ALA A O 1
ATOM 685 N N . ASP A 1 86 ? 0.836 -12.558 5.073 1.00 94.94 86 ASP A N 1
ATOM 686 C CA . ASP A 1 86 ? -0.094 -13.028 4.052 1.00 94.94 86 ASP A CA 1
ATOM 687 C C . ASP A 1 86 ? -1.389 -13.486 4.740 1.00 94.94 86 ASP A C 1
ATOM 689 O O . ASP A 1 86 ? -1.407 -14.443 5.521 1.00 94.94 86 ASP A O 1
ATOM 693 N N . CYS A 1 87 ? -2.483 -12.779 4.472 1.00 94.94 87 CYS A N 1
ATOM 694 C CA . CYS A 1 87 ? -3.729 -12.877 5.219 1.00 94.94 87 CYS A CA 1
ATOM 695 C C . CYS A 1 87 ? -4.916 -13.239 4.320 1.00 94.94 87 CYS A C 1
ATOM 697 O O . CYS A 1 87 ? -4.962 -12.923 3.134 1.00 94.94 87 CYS A O 1
ATOM 699 N N . GLY A 1 88 ? -5.938 -13.873 4.900 1.00 94.38 88 GLY A N 1
ATOM 700 C CA . GLY A 1 88 ? -7.190 -14.163 4.187 1.00 94.38 88 GLY A CA 1
ATOM 701 C C . GLY A 1 88 ? -8.088 -12.938 3.995 1.00 94.38 88 GLY A C 1
ATOM 702 O O . GLY A 1 88 ? -8.956 -12.940 3.130 1.00 94.38 88 GLY A O 1
ATOM 703 N N . THR A 1 89 ? -7.888 -11.879 4.782 1.00 94.50 89 THR A N 1
ATOM 704 C CA . THR A 1 89 ? -8.734 -10.681 4.756 1.00 94.50 89 THR A CA 1
ATOM 705 C C . THR A 1 89 ? -7.895 -9.411 4.736 1.00 94.50 89 THR A C 1
ATOM 707 O O . THR A 1 89 ? -6.781 -9.378 5.257 1.00 94.50 89 THR A O 1
ATOM 710 N N . PHE A 1 90 ? -8.465 -8.353 4.157 1.00 92.88 90 PHE A N 1
ATOM 711 C CA . PHE A 1 90 ? -7.860 -7.025 4.141 1.00 92.88 90 PHE A CA 1
ATOM 712 C C . PHE A 1 90 ? -7.589 -6.517 5.560 1.00 92.88 90 PHE A C 1
ATOM 714 O O . PHE A 1 90 ? -6.478 -6.092 5.861 1.00 92.88 90 PHE A O 1
ATOM 721 N N . ARG A 1 91 ? -8.584 -6.637 6.451 1.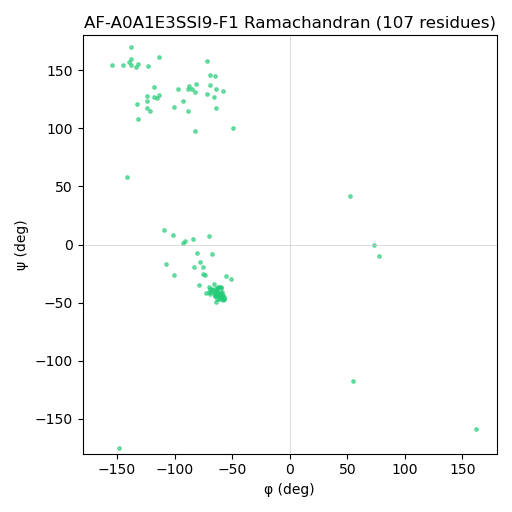00 94.62 91 ARG A N 1
ATOM 722 C CA . ARG A 1 91 ? -8.481 -6.191 7.845 1.00 94.62 91 ARG A CA 1
ATOM 723 C C . ARG A 1 91 ? -7.312 -6.854 8.576 1.00 94.62 91 ARG A C 1
ATOM 725 O O . ARG A 1 91 ? -6.521 -6.147 9.183 1.00 94.62 91 ARG A O 1
ATOM 732 N N . ALA A 1 92 ? -7.156 -8.172 8.446 1.00 95.44 92 ALA A N 1
ATOM 733 C CA . ALA A 1 92 ? -6.046 -8.886 9.079 1.00 95.44 92 ALA A CA 1
ATOM 734 C C . ALA A 1 92 ? -4.674 -8.417 8.560 1.00 95.44 92 ALA A C 1
ATOM 736 O O . ALA A 1 92 ? -3.729 -8.302 9.333 1.00 95.44 92 ALA A O 1
ATOM 737 N N . ALA A 1 93 ? -4.560 -8.095 7.267 1.00 95.06 93 ALA A N 1
ATOM 738 C CA . ALA A 1 93 ? -3.316 -7.568 6.708 1.00 95.06 93 ALA A CA 1
ATOM 739 C C . ALA A 1 93 ? -3.005 -6.143 7.204 1.00 95.06 93 ALA A C 1
ATOM 741 O O . ALA A 1 93 ? -1.851 -5.821 7.484 1.00 95.06 93 ALA A O 1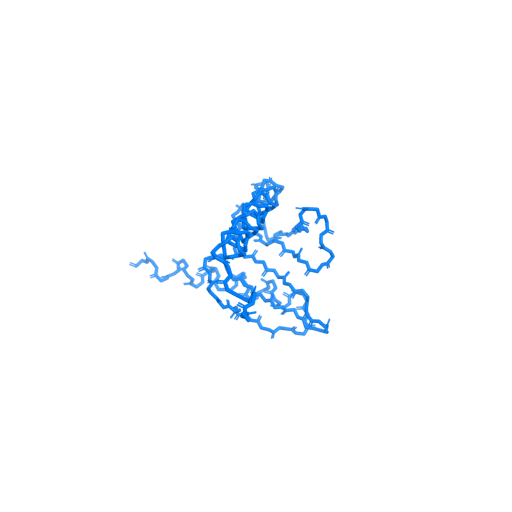
ATOM 742 N N . VAL A 1 94 ? -4.029 -5.298 7.352 1.00 94.88 94 VAL A N 1
ATOM 743 C CA . VAL A 1 94 ? -3.896 -3.954 7.937 1.00 94.88 94 VAL A CA 1
ATOM 744 C C . VAL A 1 94 ? -3.490 -4.031 9.416 1.00 94.88 94 VAL A C 1
ATOM 746 O O . VAL A 1 94 ? -2.586 -3.318 9.845 1.00 94.88 94 VAL A O 1
ATOM 749 N N . GLU A 1 95 ? -4.109 -4.920 10.194 1.00 94.94 95 GLU A N 1
ATOM 750 C CA . GLU A 1 95 ? -3.770 -5.154 11.606 1.00 94.94 95 GLU A CA 1
ATOM 751 C C . GLU A 1 95 ? -2.342 -5.691 11.779 1.00 94.94 95 GLU A C 1
ATOM 753 O O . GLU A 1 95 ? -1.630 -5.269 12.696 1.00 94.94 95 GLU A O 1
ATOM 758 N N . ALA A 1 96 ? -1.889 -6.563 10.871 1.00 94.00 96 ALA A N 1
ATOM 759 C CA . ALA A 1 96 ? -0.513 -7.050 10.854 1.00 94.00 96 ALA A CA 1
ATOM 760 C C . ALA A 1 96 ? 0.493 -5.906 10.637 1.00 94.00 96 ALA A C 1
ATOM 762 O O . ALA A 1 96 ? 1.480 -5.818 11.366 1.00 94.00 96 ALA A O 1
ATOM 763 N N . LEU A 1 97 ? 0.217 -4.982 9.705 1.00 93.69 97 LEU A N 1
ATOM 764 C CA . LEU A 1 97 ? 1.046 -3.782 9.518 1.00 93.69 97 LEU A CA 1
ATOM 765 C C . LEU A 1 97 ? 1.063 -2.895 10.764 1.00 93.69 97 LEU A C 1
ATOM 767 O O . LEU A 1 97 ? 2.121 -2.414 11.166 1.00 93.69 97 LEU A O 1
ATOM 771 N N . ALA A 1 98 ? -0.099 -2.672 11.381 1.00 92.62 98 ALA A N 1
ATOM 772 C CA . ALA A 1 98 ? -0.203 -1.835 12.571 1.00 92.62 98 ALA A CA 1
ATOM 773 C C . ALA A 1 98 ? 0.580 -2.425 13.756 1.00 92.62 98 ALA A C 1
ATOM 775 O O . ALA A 1 98 ? 1.248 -1.690 14.483 1.00 92.62 98 ALA A O 1
ATOM 776 N N . THR A 1 99 ? 0.519 -3.746 13.928 1.00 92.69 99 THR A N 1
ATOM 777 C CA . THR A 1 99 ? 1.279 -4.472 14.954 1.00 92.69 99 THR A CA 1
ATOM 778 C C . THR A 1 99 ? 2.779 -4.348 14.711 1.00 92.69 99 THR A C 1
ATOM 780 O O . THR A 1 99 ? 3.518 -3.984 15.624 1.00 92.69 99 THR A O 1
ATOM 783 N N . GLU A 1 100 ? 3.224 -4.564 13.473 1.00 90.38 100 GLU A N 1
ATOM 784 C CA . GLU A 1 100 ? 4.648 -4.511 13.140 1.00 90.38 100 GLU A CA 1
ATOM 785 C C . GLU A 1 100 ? 5.242 -3.101 13.260 1.00 90.38 100 GLU A C 1
ATOM 787 O O . GLU A 1 100 ? 6.351 -2.913 13.763 1.00 90.38 100 GLU A O 1
ATOM 792 N N . SER A 1 101 ? 4.479 -2.075 12.874 1.00 86.81 101 SER A N 1
ATOM 793 C CA . SER A 1 101 ? 4.892 -0.680 13.050 1.00 86.81 101 SER A CA 1
ATOM 794 C C . SER A 1 101 ? 5.127 -0.344 14.528 1.00 86.81 101 SER A C 1
ATOM 796 O O . SER A 1 101 ? 6.134 0.279 14.869 1.00 86.81 101 SER A O 1
ATOM 798 N N . ARG A 1 102 ? 4.252 -0.817 15.426 1.00 85.94 102 ARG A N 1
ATOM 799 C CA . ARG A 1 102 ? 4.417 -0.634 16.878 1.00 85.94 102 ARG A CA 1
ATOM 800 C C . ARG A 1 102 ? 5.630 -1.395 17.422 1.00 85.94 102 ARG A C 1
ATOM 802 O O . ARG A 1 102 ? 6.347 -0.848 18.255 1.00 85.94 102 ARG A O 1
ATOM 809 N N . GLY A 1 103 ? 5.888 -2.610 16.930 1.00 76.38 103 GLY A N 1
ATOM 810 C CA . GLY A 1 103 ? 7.062 -3.410 17.305 1.00 76.38 103 GLY A CA 1
ATOM 811 C C . GLY A 1 103 ? 8.389 -2.781 16.864 1.00 76.38 103 GLY A C 1
ATOM 812 O O . GLY A 1 103 ? 9.340 -2.721 17.641 1.00 76.38 103 GLY A O 1
ATOM 813 N N . THR A 1 104 ? 8.433 -2.212 15.657 1.00 62.91 104 THR A N 1
ATOM 814 C CA . THR A 1 104 ? 9.627 -1.542 15.109 1.00 62.91 104 THR A CA 1
ATOM 815 C C . THR A 1 104 ? 9.999 -0.270 15.885 1.00 62.91 104 THR A C 1
ATOM 817 O O . THR A 1 104 ? 11.180 0.042 16.035 1.00 62.91 104 THR A O 1
ATOM 820 N N . HIS A 1 105 ? 9.013 0.463 16.412 1.00 55.66 105 HIS A N 1
ATOM 821 C CA . HIS A 1 105 ? 9.261 1.629 17.267 1.00 55.66 105 HIS A CA 1
ATOM 822 C C . HIS A 1 105 ? 9.747 1.259 18.678 1.00 55.66 105 HIS A C 1
ATOM 824 O O . HIS A 1 105 ? 10.474 2.046 19.279 1.00 55.66 105 HIS A O 1
ATOM 830 N N . ALA A 1 106 ? 9.406 0.071 19.185 1.00 51.69 106 ALA A N 1
ATOM 831 C CA . ALA A 1 106 ? 9.888 -0.417 20.478 1.00 51.69 106 ALA A CA 1
ATOM 832 C C . ALA A 1 106 ? 11.355 -0.893 20.438 1.00 51.69 106 ALA A C 1
ATOM 834 O O . ALA A 1 106 ? 12.037 -0.835 21.452 1.00 51.69 106 ALA A O 1
ATOM 835 N N . ALA A 1 107 ? 11.862 -1.314 19.274 1.00 49.06 107 ALA A N 1
ATOM 836 C CA . ALA A 1 107 ? 13.235 -1.806 19.101 1.00 49.06 107 ALA A CA 1
ATOM 837 C C . ALA A 1 107 ? 14.300 -0.703 18.890 1.00 49.06 107 ALA A C 1
ATOM 839 O O . ALA A 1 107 ? 15.455 -1.014 18.606 1.00 49.06 107 ALA A O 1
ATOM 840 N N . LYS A 1 108 ? 13.921 0.582 18.971 1.00 41.72 108 LYS A N 1
ATOM 841 C CA . LYS A 1 108 ? 14.812 1.746 18.775 1.00 41.72 108 LYS A CA 1
ATOM 842 C C . LYS A 1 108 ? 15.121 2.534 20.062 1.00 41.72 108 LYS A C 1
ATOM 844 O O . LYS A 1 108 ? 15.655 3.637 19.960 1.00 41.72 108 LYS A O 1
ATOM 849 N N . LEU A 1 109 ? 14.794 1.992 21.236 1.00 40.53 109 LEU A N 1
ATOM 850 C CA . LEU A 1 109 ? 15.152 2.535 22.556 1.00 40.53 109 LEU A CA 1
ATOM 851 C C . LEU A 1 109 ? 16.180 1.626 23.231 1.00 40.53 109 LEU A C 1
ATOM 853 O O . LEU A 1 109 ? 17.068 2.181 23.911 1.00 40.53 109 LEU A O 1
#

Sequence (109 aa):
MDTRRTPDIEVIKDAERILYREKWRIHEERAAQQLAHTSSLAWTRLVPDSPVIQVVAINGAVIGQVRRHRTRWIATGVGQRGPVADCGTFRAAVEALATESRGTHAAKL

Mean predicted aligned error: 7.85 Å

Solvent-accessible surface area (backbone atoms only — not comparable to full-atom values): 5995 Å² total; per-residue (Å²): 132,82,82,87,75,48,70,67,60,54,53,49,54,50,51,52,52,50,52,52,50,52,54,48,50,54,19,52,53,54,37,39,61,70,37,47,82,36,85,43,84,47,71,43,52,33,53,79,82,36,98,44,35,33,40,31,26,48,59,24,41,72,46,28,36,39,33,58,53,94,79,31,16,37,11,32,40,65,94,52,94,55,70,75,38,80,24,79,37,64,66,58,19,53,51,50,42,55,51,51,52,55,52,58,64,63,77,76,118

pLDDT: mean 84.17, std 13.53, range [40.53, 95.44]